Protein AF-A0A529SDU9-F1 (afdb_monomer)

Secondary structure (DSSP, 8-state):
-EEEEB---SHHHHHHHHTTS-S-B-BTTTBTEE-S---TTS--S-EEEEEEEEEEEE-TTS-EEEEEEEEEEEES-BTBPPPTT-EEEEPPPPP---

Solvent-accessible surface area (backbone atoms only — not comparable to full-atom values): 6102 Å² total; per-residue (Å²): 98,34,37,34,30,22,75,68,83,49,72,66,46,41,49,35,43,74,69,64,76,39,95,66,36,52,27,90,85,59,36,51,48,50,42,57,68,53,62,93,96,53,77,33,49,25,40,83,43,78,48,74,47,81,44,82,45,74,45,98,88,69,51,77,44,78,43,77,47,78,46,78,49,75,43,76,50,64,88,51,83,74,55,91,67,49,42,82,44,77,65,77,76,82,80,87,82,128

Foldseek 3Di:
DKFKWFAQDDPVSVVCCVVVVDVTFAFPFQGGDFFCDDDPPDHGQFDKDKDWDWDWDQDPVRDIDIDTDIDIDTHPGPRDDTDPRMDIHDDDDPDPDD

pLDDT: mean 92.48, std 5.97, range [64.75, 97.62]

Mean predicted aligned error: 5.07 Å

Sequence (98 aa):
FLRLARDASSAEERAALADHKLLNFPDPVYGTQLQDLAVPGLKGEGRVRVEYSEEKVMLGDGTAVALRKPNYSVENPGYGPLDPRTTLSPRLTPPMIG

Nearest PDB structures (foldseek):
  8cvm-assembly1_t  TM=4.864E-01  e=1.038E+00  Cutibacterium acnes
  9c4g-assembly1_t  TM=4.572E-01  e=1.563E+00  Cutibacterium acnes
  3b07-assembly1_H  TM=3.215E-01  e=4.752E+00  Staphylococcus aureus subsp. aureus Mu50
  4tw1-assembly1_A  TM=1.995E-01  e=4.752E+00  Staphylococcus aureus subsp. aureus USA300_TCH1516

Structure (mmCIF, N/CA/C/O backbone):
data_AF-A0A529SDU9-F1
#
_entry.id   AF-A0A529SDU9-F1
#
loop_
_atom_site.group_PDB
_atom_site.id
_atom_site.type_symbol
_atom_site.label_atom_id
_atom_site.label_alt_id
_atom_site.label_comp_id
_atom_site.label_asym_id
_atom_site.label_entity_id
_atom_site.label_seq_id
_atom_site.pdbx_PDB_ins_code
_atom_site.Cartn_x
_atom_site.Cartn_y
_atom_site.Cartn_z
_atom_site.occupancy
_atom_site.B_iso_or_equiv
_atom_site.auth_seq_id
_atom_site.auth_comp_id
_atom_site.auth_asym_id
_atom_site.auth_atom_id
_atom_site.pdbx_PDB_model_num
ATOM 1 N N . PHE A 1 1 ? -9.623 2.822 -3.559 1.00 79.25 1 PHE A N 1
ATOM 2 C CA . PHE A 1 1 ? -8.362 2.590 -4.291 1.00 79.25 1 PHE A CA 1
ATOM 3 C C . PHE A 1 1 ? -7.152 2.821 -3.382 1.00 79.25 1 PHE A C 1
ATOM 5 O O . PHE A 1 1 ? -7.261 3.561 -2.404 1.00 79.25 1 PHE A O 1
ATOM 12 N N . LEU A 1 2 ? -6.014 2.188 -3.686 1.00 91.62 2 LEU A N 1
ATOM 13 C CA . LEU A 1 2 ? -4.751 2.343 -2.948 1.00 91.62 2 LEU A CA 1
ATOM 14 C C . LEU A 1 2 ? -3.738 3.092 -3.810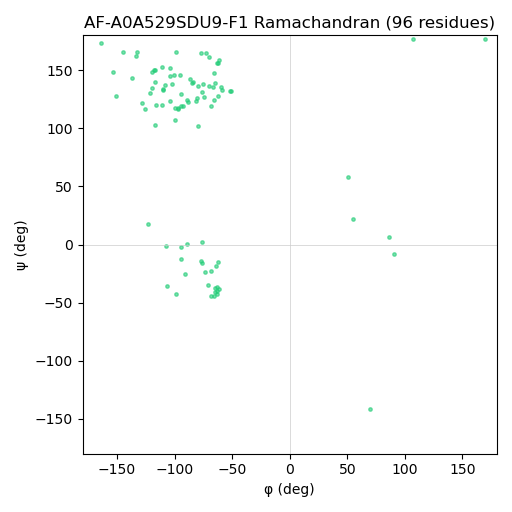 1.00 91.62 2 LEU A C 1
ATOM 16 O O . LEU A 1 2 ? -3.555 2.743 -4.973 1.00 91.62 2 LEU A O 1
ATOM 20 N N . ARG A 1 3 ? -3.052 4.089 -3.245 1.00 95.00 3 ARG A N 1
AT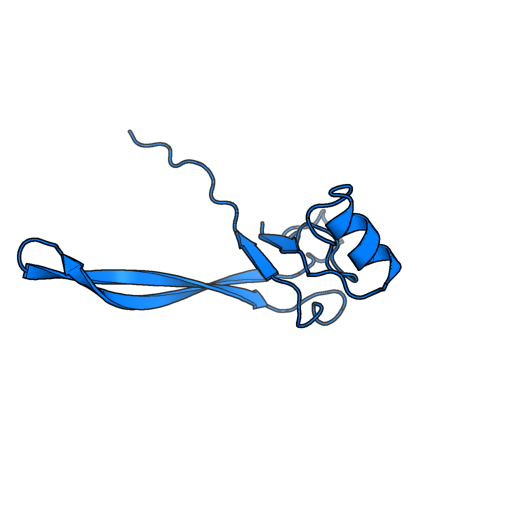OM 21 C CA . ARG A 1 3 ? -1.838 4.634 -3.858 1.00 95.00 3 ARG A CA 1
ATOM 22 C C . ARG A 1 3 ? -0.675 3.696 -3.545 1.00 95.00 3 ARG A C 1
ATOM 24 O O . ARG A 1 3 ? -0.527 3.261 -2.404 1.00 95.00 3 ARG A O 1
ATOM 31 N N . LEU A 1 4 ? 0.138 3.431 -4.557 1.00 96.25 4 LEU A N 1
ATOM 32 C CA . LEU A 1 4 ? 1.330 2.601 -4.492 1.00 96.25 4 LEU A CA 1
ATOM 33 C C . LEU A 1 4 ? 2.565 3.491 -4.604 1.00 96.25 4 LEU A C 1
ATOM 35 O O . LEU A 1 4 ? 2.598 4.430 -5.405 1.00 96.25 4 LEU A O 1
ATOM 39 N N . ALA A 1 5 ? 3.567 3.211 -3.781 1.00 96.88 5 ALA A N 1
ATOM 40 C CA . ALA A 1 5 ? 4.855 3.883 -3.845 1.00 96.88 5 ALA A CA 1
ATOM 41 C C . ALA A 1 5 ? 5.955 2.984 -3.283 1.00 96.88 5 ALA A C 1
ATOM 43 O O . ALA A 1 5 ? 5.719 2.244 -2.335 1.00 96.88 5 ALA A O 1
ATOM 44 N N . ARG A 1 6 ? 7.169 3.102 -3.804 1.00 96.00 6 ARG A N 1
ATOM 45 C CA . ARG A 1 6 ? 8.374 2.455 -3.280 1.00 96.00 6 ARG A CA 1
ATOM 46 C C . ARG A 1 6 ? 9.520 3.457 -3.178 1.00 96.00 6 ARG A C 1
ATOM 48 O O . ARG A 1 6 ? 9.496 4.521 -3.808 1.00 96.00 6 ARG A O 1
ATOM 55 N N . ASP A 1 7 ? 10.547 3.059 -2.442 1.00 94.50 7 ASP A N 1
ATOM 56 C CA . ASP A 1 7 ? 11.812 3.782 -2.380 1.00 94.50 7 ASP A CA 1
ATOM 57 C C . ASP A 1 7 ? 12.640 3.640 -3.667 1.00 94.50 7 ASP A C 1
ATOM 59 O O . ASP A 1 7 ? 12.418 2.763 -4.516 1.00 94.50 7 ASP A O 1
ATOM 63 N N . ALA A 1 8 ? 13.630 4.526 -3.791 1.00 94.50 8 ALA A N 1
ATOM 64 C CA . ALA A 1 8 ? 14.610 4.512 -4.866 1.00 94.50 8 ALA A CA 1
ATOM 65 C C . ALA A 1 8 ? 15.457 3.230 -4.844 1.00 94.50 8 ALA A C 1
ATOM 67 O O . ALA A 1 8 ? 16.087 2.880 -3.842 1.00 94.50 8 ALA A O 1
ATOM 68 N N . SER A 1 9 ? 15.530 2.556 -5.986 1.00 92.94 9 SER A N 1
ATOM 69 C CA . SER A 1 9 ? 16.225 1.280 -6.147 1.00 92.94 9 SER A CA 1
ATOM 70 C C . SER A 1 9 ? 17.539 1.407 -6.922 1.00 92.94 9 SER A C 1
ATOM 72 O O . SER A 1 9 ? 18.513 0.751 -6.550 1.00 92.94 9 SER A O 1
ATOM 74 N N . SER A 1 10 ? 17.602 2.285 -7.930 1.00 94.38 10 SER A N 1
ATOM 75 C CA . SER A 1 10 ? 18.801 2.530 -8.744 1.00 94.38 10 SER A CA 1
ATOM 76 C C . SER A 1 10 ? 19.572 3.778 -8.298 1.00 94.38 10 SER A C 1
ATOM 78 O O . SER A 1 10 ? 19.066 4.612 -7.544 1.00 94.38 10 SER A O 1
ATOM 80 N N . ALA A 1 11 ? 20.815 3.926 -8.769 1.00 96.25 11 ALA A N 1
ATOM 81 C CA . ALA A 1 11 ? 21.613 5.128 -8.513 1.00 96.25 11 ALA A CA 1
ATOM 82 C C . ALA A 1 11 ? 20.950 6.392 -9.089 1.00 96.25 11 ALA A C 1
ATOM 84 O O . ALA A 1 11 ? 20.947 7.437 -8.444 1.00 96.25 11 ALA A O 1
ATOM 85 N N . GLU A 1 12 ? 20.333 6.272 -10.265 1.00 95.75 12 GLU A N 1
ATOM 86 C CA . GLU A 1 12 ? 19.605 7.352 -10.937 1.00 95.75 12 GLU A CA 1
ATOM 87 C C . GLU A 1 12 ? 18.360 7.765 -10.146 1.00 95.75 12 GLU A C 1
ATOM 89 O O . GLU A 1 12 ? 18.133 8.951 -9.920 1.00 95.75 12 GLU A O 1
ATOM 94 N N . GLU A 1 13 ? 17.585 6.793 -9.652 1.00 96.00 13 GLU A N 1
ATOM 95 C CA . GLU A 1 13 ? 16.418 7.056 -8.805 1.00 96.00 13 GLU A CA 1
ATOM 96 C C . GLU A 1 13 ? 16.824 7.729 -7.488 1.00 96.00 13 GLU A C 1
ATOM 98 O O . GLU A 1 13 ? 16.171 8.669 -7.036 1.00 96.00 13 GLU A O 1
ATOM 103 N N . ARG A 1 14 ? 17.937 7.300 -6.878 1.00 95.94 14 ARG A N 1
ATOM 104 C CA . ARG A 1 14 ? 18.452 7.924 -5.649 1.00 95.94 14 ARG A CA 1
ATOM 105 C C . ARG A 1 14 ? 18.901 9.360 -5.891 1.00 95.94 14 ARG A C 1
ATOM 107 O O . ARG A 1 14 ? 18.606 10.217 -5.066 1.00 95.94 14 ARG A O 1
ATOM 114 N N . ALA A 1 15 ? 19.566 9.628 -7.015 1.00 96.25 15 ALA A N 1
ATOM 115 C CA . ALA A 1 15 ? 19.936 10.985 -7.406 1.00 96.25 15 ALA A CA 1
ATOM 116 C C . ALA A 1 15 ? 18.691 11.854 -7.645 1.00 96.25 15 ALA A C 1
ATOM 118 O O . ALA A 1 15 ? 18.620 12.972 -7.150 1.00 96.25 15 ALA A O 1
ATOM 119 N N . ALA A 1 16 ? 17.664 11.327 -8.319 1.00 94.75 16 ALA A N 1
ATOM 120 C CA . ALA A 1 16 ? 16.409 12.046 -8.538 1.00 94.75 16 ALA A CA 1
ATOM 121 C C . ALA A 1 16 ? 15.663 12.369 -7.231 1.00 94.75 16 ALA A C 1
ATOM 123 O O . ALA A 1 16 ? 15.074 13.445 -7.116 1.00 94.75 16 ALA A O 1
ATOM 124 N N . LEU A 1 17 ? 15.700 11.460 -6.251 1.00 93.69 17 LEU A N 1
ATOM 125 C CA . LEU A 1 17 ? 15.143 11.686 -4.917 1.00 93.69 17 LEU A CA 1
ATOM 126 C C . LEU A 1 17 ? 15.946 12.741 -4.139 1.00 93.69 17 L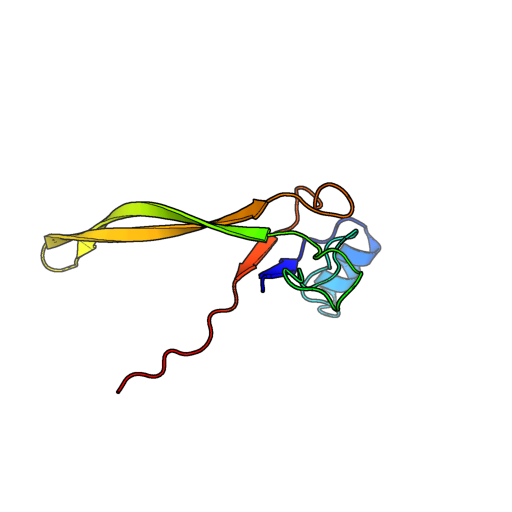EU A C 1
ATOM 128 O O . LEU A 1 17 ? 15.352 13.631 -3.535 1.00 93.69 17 LEU A O 1
ATOM 132 N N . ALA A 1 18 ? 17.282 12.666 -4.184 1.00 94.94 18 ALA A N 1
ATOM 133 C CA . ALA A 1 18 ? 18.179 13.621 -3.529 1.00 94.94 18 ALA A CA 1
ATOM 134 C C . ALA A 1 18 ? 18.064 15.036 -4.123 1.00 94.94 18 ALA A C 1
ATOM 136 O O . ALA A 1 18 ? 18.070 16.016 -3.386 1.00 94.94 18 ALA A O 1
ATOM 137 N N . ASP A 1 19 ? 17.874 15.133 -5.439 1.00 96.56 19 ASP A N 1
ATOM 138 C CA . ASP A 1 19 ? 17.619 16.387 -6.156 1.00 96.56 19 ASP A CA 1
ATOM 139 C C . ASP A 1 19 ? 16.175 16.901 -5.972 1.00 96.56 19 ASP A C 1
ATOM 141 O O . ASP A 1 19 ? 15.787 17.885 -6.603 1.00 96.56 19 ASP A O 1
ATOM 145 N N . HIS A 1 20 ? 15.341 16.219 -5.175 1.00 93.19 20 HIS A N 1
ATOM 146 C CA . HIS A 1 20 ? 13.916 16.516 -4.978 1.00 93.19 20 HIS A CA 1
ATOM 147 C C . HIS A 1 20 ? 13.080 16.573 -6.271 1.00 93.19 20 HIS A C 1
ATOM 149 O O . HIS A 1 20 ? 11.998 17.162 -6.296 1.00 93.19 20 HIS A O 1
ATOM 155 N N . LYS A 1 21 ? 13.542 15.933 -7.353 1.00 94.25 21 LYS A N 1
ATOM 156 C CA . LYS A 1 21 ? 12.810 15.859 -8.629 1.00 94.25 21 LYS A CA 1
ATOM 157 C C . LYS A 1 21 ? 11.583 14.961 -8.517 1.00 94.25 21 LYS A C 1
ATOM 159 O O . LYS A 1 21 ? 10.565 15.217 -9.153 1.00 94.25 21 LYS A O 1
ATOM 164 N N . LEU A 1 22 ? 11.688 13.904 -7.715 1.00 91.56 22 LEU A N 1
ATOM 165 C CA . LEU A 1 22 ? 10.612 12.964 -7.418 1.00 91.56 22 LEU A CA 1
ATOM 166 C C . LEU A 1 22 ? 10.618 12.645 -5.924 1.00 91.56 22 LEU A C 1
ATOM 168 O O . LEU A 1 22 ? 11.677 12.539 -5.316 1.00 91.56 22 LEU A O 1
ATOM 172 N N . LEU A 1 23 ? 9.431 12.476 -5.339 1.00 91.56 23 LEU A N 1
ATOM 173 C CA . LEU A 1 23 ? 9.269 12.164 -3.911 1.00 91.56 23 LEU A CA 1
ATOM 174 C C . LEU A 1 23 ? 9.237 10.657 -3.626 1.00 91.56 23 LEU A C 1
ATOM 176 O O . LEU A 1 23 ? 9.506 10.234 -2.508 1.00 91.56 23 LEU A O 1
ATOM 180 N N . ASN A 1 24 ? 8.836 9.858 -4.614 1.00 94.25 24 ASN A N 1
ATOM 181 C CA . ASN A 1 24 ? 8.781 8.400 -4.567 1.00 94.25 24 ASN A CA 1
ATOM 182 C C . ASN A 1 24 ? 8.658 7.829 -5.982 1.00 94.25 24 ASN A C 1
ATOM 184 O O . ASN A 1 24 ? 8.487 8.574 -6.950 1.00 94.25 24 ASN A O 1
ATOM 188 N N . PHE A 1 25 ? 8.735 6.503 -6.079 1.00 96.75 25 PHE A N 1
ATOM 189 C CA . PHE A 1 25 ? 8.664 5.765 -7.336 1.00 96.75 25 PHE A CA 1
ATOM 190 C C . PHE A 1 25 ? 7.440 4.839 -7.353 1.00 96.75 25 PHE A C 1
ATOM 192 O O . PHE A 1 25 ? 7.009 4.390 -6.290 1.00 96.75 25 PHE A O 1
ATOM 199 N N . PRO A 1 26 ? 6.854 4.557 -8.528 1.00 96.81 26 PRO A N 1
ATOM 200 C CA . PRO A 1 26 ? 5.722 3.643 -8.647 1.00 96.81 26 PRO A CA 1
ATOM 201 C C . PRO A 1 26 ? 6.116 2.183 -8.397 1.00 96.81 26 PRO A C 1
ATOM 203 O O . PRO A 1 26 ? 7.283 1.801 -8.543 1.00 96.81 26 PRO A O 1
ATOM 206 N N . ASP A 1 27 ? 5.115 1.354 -8.106 1.00 97.12 27 ASP A N 1
ATOM 207 C CA . ASP A 1 27 ? 5.249 -0.093 -8.248 1.00 97.12 27 ASP A CA 1
ATOM 208 C C . ASP A 1 27 ? 5.569 -0.430 -9.722 1.00 97.12 27 ASP A C 1
ATOM 210 O O . ASP A 1 27 ? 4.963 0.150 -10.629 1.00 97.12 27 ASP A O 1
ATOM 214 N N . PRO A 1 28 ? 6.534 -1.322 -9.995 1.00 95.75 28 PRO A N 1
ATOM 215 C CA . PRO A 1 28 ? 6.955 -1.628 -11.362 1.00 95.75 28 PRO A CA 1
ATOM 216 C C . PRO A 1 28 ? 5.893 -2.362 -12.193 1.00 95.75 28 PRO A C 1
ATOM 218 O O . PRO A 1 28 ? 5.958 -2.309 -13.419 1.00 95.75 28 PRO A O 1
ATOM 221 N N . VAL A 1 29 ? 4.938 -3.045 -11.555 1.00 95.69 29 VAL A N 1
ATOM 222 C CA . VAL A 1 29 ? 3.869 -3.805 -12.222 1.00 95.69 29 VAL A CA 1
ATOM 223 C C . VAL A 1 29 ? 2.576 -2.992 -12.266 1.00 95.69 29 VAL A C 1
ATOM 225 O O . VAL A 1 29 ? 1.905 -2.947 -13.293 1.00 95.69 29 VAL A O 1
ATOM 228 N N . TYR A 1 30 ? 2.247 -2.322 -11.162 1.00 95.25 30 TYR A N 1
ATOM 229 C CA . TYR A 1 30 ? 0.948 -1.680 -10.937 1.00 95.25 30 TYR A CA 1
ATOM 230 C C . TYR A 1 30 ? 0.978 -0.147 -11.001 1.00 95.25 30 TYR A C 1
ATOM 232 O O . TYR A 1 30 ? -0.045 0.517 -10.834 1.00 95.25 30 TYR A O 1
ATOM 240 N N . GLY A 1 31 ? 2.143 0.459 -11.225 1.00 95.50 31 GLY A N 1
ATOM 241 C CA . GLY A 1 31 ? 2.256 1.907 -11.320 1.00 95.50 31 GLY A CA 1
ATOM 242 C C . GLY A 1 31 ? 2.035 2.608 -9.974 1.00 95.50 31 GLY A C 1
ATOM 243 O O . GLY A 1 31 ? 2.507 2.175 -8.924 1.00 95.50 31 GLY A O 1
ATOM 244 N N . THR A 1 32 ? 1.357 3.756 -9.995 1.00 95.12 32 THR A N 1
ATOM 245 C CA . THR A 1 32 ? 1.176 4.620 -8.810 1.00 95.12 32 THR A CA 1
ATOM 246 C C . THR A 1 32 ? -0.122 4.363 -8.048 1.00 95.12 32 THR A C 1
ATOM 248 O O . THR A 1 32 ? -0.297 4.888 -6.944 1.00 95.12 32 THR A O 1
ATOM 251 N N . GLN A 1 33 ? -1.061 3.606 -8.615 1.00 94.19 33 GLN A N 1
ATOM 252 C CA . GLN A 1 33 ? -2.385 3.405 -8.042 1.00 94.19 33 GLN A CA 1
ATOM 253 C C . GLN A 1 33 ? -2.948 2.048 -8.451 1.00 94.19 33 GLN A C 1
ATOM 255 O O . GLN A 1 33 ? -3.066 1.782 -9.637 1.00 94.19 33 GLN A O 1
ATOM 260 N N . LEU A 1 34 ? -3.381 1.265 -7.462 1.00 94.56 34 LEU A N 1
ATOM 261 C CA . LEU A 1 34 ? -4.086 0.008 -7.686 1.00 94.56 34 LEU A CA 1
ATOM 262 C C . LEU A 1 34 ? -5.567 0.267 -7.996 1.00 94.56 34 LEU A C 1
ATOM 264 O O . LEU A 1 34 ? -6.267 0.897 -7.187 1.00 94.56 34 LEU A O 1
ATOM 268 N N . GLN A 1 35 ? -6.042 -0.276 -9.115 1.00 91.31 35 GLN A N 1
ATOM 269 C CA . GLN A 1 35 ? -7.443 -0.252 -9.535 1.00 91.31 35 GLN A CA 1
ATOM 270 C C . GLN A 1 35 ? -8.144 -1.574 -9.205 1.00 91.31 35 GLN A C 1
ATOM 272 O O . GLN A 1 35 ? -7.953 -2.601 -9.856 1.00 91.31 35 GLN A O 1
ATOM 277 N N . ASP A 1 36 ? -9.005 -1.550 -8.192 1.00 86.25 36 ASP A N 1
ATOM 278 C CA . ASP A 1 36 ? -9.795 -2.708 -7.769 1.00 86.25 36 ASP A CA 1
ATOM 279 C C . ASP A 1 36 ? -10.995 -3.007 -8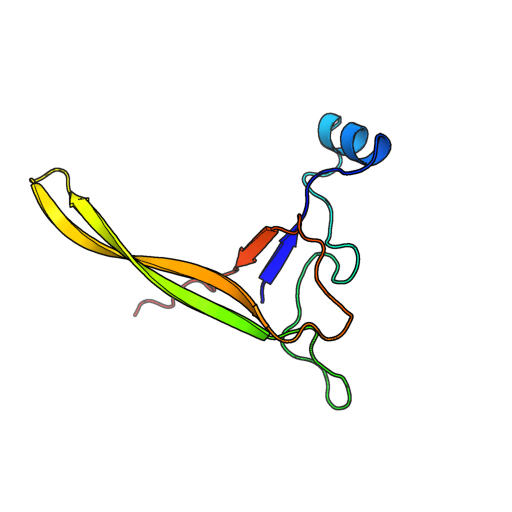.679 1.00 86.25 36 ASP A C 1
ATOM 281 O O . ASP A 1 36 ? -11.553 -4.106 -8.639 1.00 86.25 36 ASP A O 1
ATOM 285 N N . LEU A 1 37 ? -11.359 -2.053 -9.538 1.00 86.75 37 LEU A N 1
ATOM 286 C CA . LEU A 1 37 ? -12.413 -2.167 -10.540 1.00 86.75 37 LEU A CA 1
ATOM 287 C C . LEU A 1 37 ? -11.834 -2.021 -11.950 1.00 86.75 37 LEU A C 1
ATOM 289 O O . LEU A 1 37 ? -10.863 -1.301 -12.169 1.00 86.75 37 LEU A O 1
ATOM 293 N N . ALA A 1 38 ? -12.473 -2.674 -12.917 1.00 86.31 38 ALA A N 1
ATOM 294 C CA . ALA A 1 38 ? -12.132 -2.576 -14.329 1.00 86.31 38 ALA A CA 1
ATOM 295 C C . ALA A 1 38 ? -13.393 -2.369 -15.176 1.00 86.31 38 ALA A C 1
ATOM 297 O O . ALA A 1 38 ? -14.513 -2.633 -14.733 1.00 86.31 38 ALA A O 1
ATOM 298 N N . VAL A 1 39 ? -13.204 -1.899 -16.410 1.00 88.00 39 VAL A N 1
ATOM 299 C CA . VAL A 1 39 ? -14.279 -1.861 -17.411 1.00 88.00 39 VAL A CA 1
ATOM 300 C C . VAL A 1 39 ? -14.751 -3.283 -17.754 1.00 88.00 39 VAL A C 1
ATOM 302 O O . VAL A 1 39 ? -13.978 -4.236 -17.600 1.00 88.00 39 VAL A O 1
ATOM 305 N N . PRO A 1 40 ? -15.996 -3.459 -18.240 1.00 88.88 40 PRO A N 1
ATOM 306 C CA . PRO A 1 40 ? -16.501 -4.772 -18.627 1.00 88.88 40 PRO A CA 1
ATOM 307 C C . PRO A 1 40 ? -15.550 -5.506 -19.581 1.00 88.88 40 PRO A C 1
ATOM 309 O O . PRO A 1 40 ? -15.083 -4.938 -20.566 1.00 88.88 40 PRO A O 1
ATOM 312 N N . GLY A 1 41 ? -15.272 -6.776 -19.285 1.00 85.31 41 GLY A N 1
ATOM 313 C CA . GLY A 1 41 ? -14.379 -7.622 -20.084 1.00 85.31 41 GLY A CA 1
ATOM 314 C C . GLY A 1 41 ? -12.906 -7.602 -19.661 1.00 85.31 41 GLY A C 1
ATOM 315 O O . GLY A 1 41 ? -12.149 -8.445 -20.137 1.00 85.31 41 GLY A O 1
ATOM 316 N N . LEU A 1 42 ? -12.499 -6.722 -18.739 1.00 85.88 42 LEU A N 1
ATOM 317 C CA . LEU A 1 42 ? -11.157 -6.719 -18.150 1.00 85.88 42 LEU A CA 1
ATOM 318 C C . LEU A 1 42 ? -11.189 -7.136 -16.674 1.00 85.88 42 LEU A C 1
ATOM 320 O O . LEU A 1 42 ? -12.189 -6.966 -15.976 1.00 85.88 42 LEU A O 1
ATOM 324 N N . LYS A 1 43 ? -10.079 -7.702 -16.192 1.00 85.12 43 LYS A N 1
ATOM 325 C CA . LYS A 1 43 ? -9.892 -8.020 -14.771 1.00 85.12 43 LYS A CA 1
ATOM 326 C C . LYS A 1 43 ? -9.388 -6.781 -14.031 1.00 85.12 43 LYS A C 1
ATOM 328 O O . LYS A 1 43 ? -8.530 -6.071 -14.551 1.00 85.12 43 LYS A O 1
ATOM 333 N N . GLY A 1 44 ? -9.893 -6.557 -12.816 1.00 90.00 44 GLY A N 1
ATOM 334 C CA . GLY A 1 44 ? -9.285 -5.610 -11.877 1.00 90.00 44 GLY A CA 1
ATOM 335 C C . GLY A 1 44 ? -7.857 -6.029 -11.513 1.00 90.00 44 GLY A C 1
ATOM 336 O O . GLY A 1 44 ? -7.486 -7.197 -11.648 1.00 90.00 44 GLY A O 1
ATOM 337 N N . GLU A 1 45 ? -7.055 -5.077 -11.049 1.00 94.75 45 GLU A N 1
ATOM 338 C CA . GLU A 1 45 ? -5.632 -5.283 -10.750 1.00 94.75 45 GLU A CA 1
ATOM 339 C C . GLU A 1 45 ? -5.396 -6.095 -9.469 1.00 94.75 45 GLU A C 1
ATOM 341 O O . GLU A 1 45 ? -4.363 -6.748 -9.323 1.00 94.75 45 GLU A O 1
ATOM 346 N N . GLY A 1 46 ? -6.370 -6.094 -8.562 1.00 92.94 46 GLY A N 1
ATOM 347 C CA . GLY A 1 46 ? -6.383 -6.840 -7.307 1.00 92.94 46 GLY A CA 1
ATOM 348 C C . GLY A 1 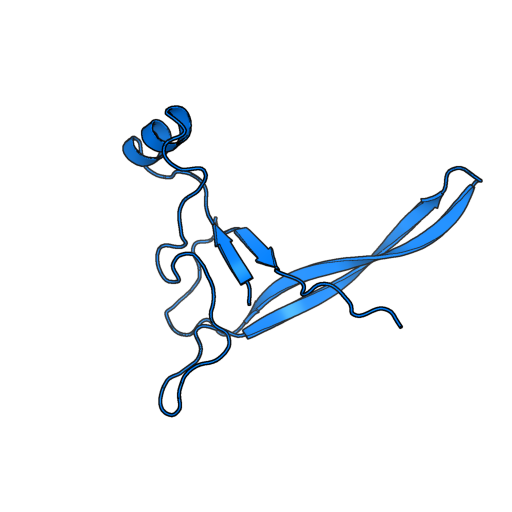46 ? -7.541 -6.370 -6.431 1.00 92.94 46 GLY A C 1
ATOM 349 O O . GLY A 1 46 ? -8.258 -5.441 -6.795 1.00 92.94 46 GLY A O 1
ATOM 350 N N . ARG A 1 47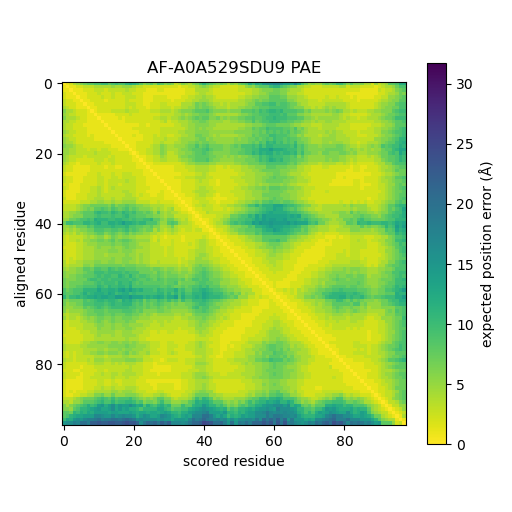 ? -7.748 -6.986 -5.266 1.00 92.56 47 ARG A N 1
ATOM 351 C CA . ARG A 1 47 ? -8.755 -6.524 -4.297 1.00 92.56 47 ARG A CA 1
ATOM 352 C C . ARG A 1 47 ? -8.107 -5.930 -3.062 1.00 92.56 47 ARG A C 1
ATOM 354 O O . ARG A 1 47 ? -7.213 -6.528 -2.478 1.00 92.56 47 ARG A O 1
ATOM 361 N N . VAL A 1 48 ? -8.596 -4.769 -2.640 1.00 91.88 48 VAL A N 1
ATOM 362 C CA . VAL A 1 48 ? -8.173 -4.148 -1.382 1.00 91.88 48 VAL A CA 1
ATOM 363 C C . VAL A 1 48 ? -8.811 -4.897 -0.218 1.00 91.88 48 VAL A C 1
ATOM 365 O O . VAL A 1 48 ? -10.034 -5.033 -0.167 1.00 91.88 48 VAL A O 1
ATOM 368 N N . ARG A 1 49 ? -7.994 -5.340 0.738 1.00 93.12 49 ARG A N 1
ATOM 369 C CA . ARG A 1 49 ? -8.451 -5.925 1.999 1.00 93.12 49 ARG A CA 1
ATOM 370 C C . ARG A 1 49 ? -7.997 -5.078 3.176 1.00 93.12 49 ARG A C 1
ATOM 372 O O . ARG A 1 49 ? -6.880 -4.565 3.197 1.00 93.12 49 ARG A O 1
ATOM 379 N N . VAL A 1 50 ? -8.895 -4.931 4.148 1.00 93.69 50 VAL A N 1
ATOM 380 C CA . VAL A 1 50 ? -8.648 -4.204 5.393 1.00 93.69 50 VAL A CA 1
ATOM 381 C C . VAL A 1 50 ? -8.965 -5.126 6.558 1.00 93.69 50 VAL A C 1
ATOM 383 O O . VAL A 1 50 ? -10.110 -5.535 6.741 1.00 93.69 50 VAL A O 1
ATOM 386 N N . GLU A 1 51 ? -7.951 -5.445 7.347 1.00 96.44 51 GLU A N 1
ATOM 387 C CA . GLU A 1 51 ? -8.108 -6.106 8.640 1.00 96.44 51 GLU A CA 1
ATOM 388 C C . GLU A 1 51 ? -7.915 -5.087 9.755 1.00 96.44 51 GLU A C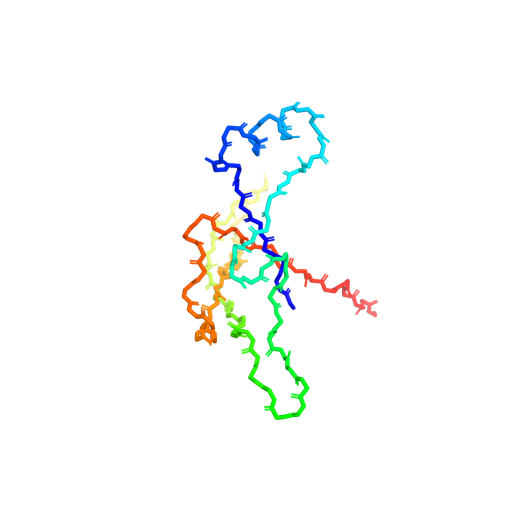 1
ATOM 390 O O . GLU A 1 51 ? -7.197 -4.108 9.585 1.00 96.44 51 GLU A O 1
ATOM 395 N N . TYR A 1 52 ? -8.535 -5.301 10.910 1.00 96.44 52 TYR A N 1
ATOM 396 C CA . TYR A 1 52 ? -8.363 -4.411 12.054 1.00 96.44 52 TYR A CA 1
ATOM 397 C C . TYR A 1 52 ? -7.822 -5.191 13.241 1.00 96.44 52 TYR A C 1
ATOM 399 O O . TYR A 1 52 ? -8.386 -6.217 13.610 1.00 96.44 52 TYR A O 1
ATOM 407 N N . SER A 1 53 ? -6.765 -4.668 13.853 1.00 97.19 53 SER A N 1
ATOM 408 C CA . SER A 1 53 ? -6.277 -5.109 15.159 1.00 97.19 53 SER A CA 1
ATOM 409 C C . SER A 1 53 ? -6.676 -4.096 16.228 1.00 97.19 53 SER A C 1
ATOM 411 O O . SER A 1 53 ? -6.695 -2.895 15.960 1.00 97.19 53 SER A O 1
ATOM 413 N N . GLU A 1 54 ? -6.982 -4.558 17.436 1.00 96.88 54 GLU A N 1
ATOM 414 C CA . GLU A 1 54 ? -7.241 -3.669 18.570 1.00 96.88 54 GLU A CA 1
ATOM 415 C C . GLU A 1 54 ? -5.935 -3.258 19.259 1.00 96.88 54 GLU A C 1
ATOM 417 O O . GLU A 1 54 ? -5.040 -4.077 19.463 1.00 96.88 54 GLU A O 1
ATOM 422 N N . GLU A 1 55 ? -5.841 -1.989 19.642 1.00 96.75 55 GLU A N 1
ATOM 423 C CA . GLU A 1 55 ? -4.730 -1.412 20.391 1.00 96.75 55 GLU A CA 1
ATOM 424 C C . GLU A 1 55 ? -5.284 -0.663 21.604 1.00 96.75 55 GLU A C 1
ATOM 426 O O . GLU A 1 55 ? -6.106 0.244 21.46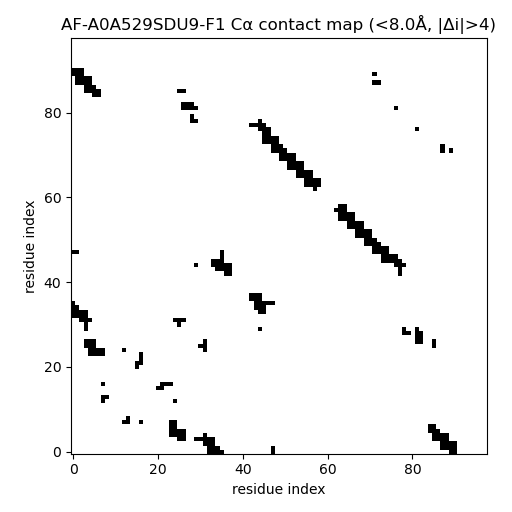7 1.00 96.75 55 GLU A O 1
ATOM 431 N N . LYS A 1 56 ? -4.856 -1.052 22.809 1.00 96.44 56 LYS A N 1
ATOM 432 C CA . LYS A 1 56 ? -5.235 -0.342 24.033 1.00 96.44 56 LYS A CA 1
ATOM 433 C C . LYS A 1 56 ? -4.341 0.876 24.210 1.00 96.44 56 LYS A C 1
ATOM 435 O O . LYS A 1 56 ? -3.125 0.736 24.303 1.00 96.44 56 LYS A O 1
ATOM 440 N N . VAL A 1 57 ? -4.956 2.047 24.315 1.00 96.12 57 VAL A N 1
ATOM 441 C CA . VAL A 1 57 ? -4.275 3.323 24.529 1.00 96.12 57 VAL A CA 1
ATOM 442 C C . VAL A 1 57 ? -4.754 3.933 25.838 1.00 96.12 57 VAL A C 1
ATOM 444 O O . VAL A 1 57 ? -5.951 3.958 26.123 1.00 96.12 57 VAL A O 1
ATOM 447 N N . MET A 1 58 ? -3.806 4.422 26.632 1.00 97.62 58 MET A N 1
ATOM 448 C CA . MET A 1 58 ? -4.084 5.198 27.836 1.00 97.62 58 MET A CA 1
ATOM 449 C C . MET A 1 58 ? -4.189 6.674 27.468 1.00 97.62 58 MET A C 1
ATOM 451 O O . MET A 1 58 ? -3.252 7.246 26.910 1.00 97.62 58 MET A O 1
ATOM 455 N N . LEU A 1 59 ? -5.328 7.283 27.775 1.00 94.81 59 LEU A N 1
ATOM 456 C CA . LEU A 1 59 ? -5.542 8.716 27.631 1.00 94.81 59 LEU A CA 1
ATOM 457 C C . LEU A 1 59 ? -4.856 9.479 28.775 1.00 94.81 59 LEU A C 1
ATOM 459 O O . LEU A 1 59 ? -4.471 8.903 29.793 1.00 94.81 59 LEU A O 1
ATOM 463 N N . GLY A 1 60 ? -4.696 10.795 28.608 1.00 95.25 60 GLY A N 1
ATOM 464 C CA . GLY A 1 60 ? -3.978 11.643 29.570 1.00 95.25 60 GLY A CA 1
ATOM 465 C C . GLY A 1 60 ? -4.621 11.735 30.961 1.00 95.25 60 GLY A C 1
ATOM 466 O O . GLY A 1 60 ? -3.941 12.094 31.916 1.00 95.25 60 GLY A O 1
ATOM 467 N N . ASP A 1 61 ? -5.902 11.389 31.088 1.00 95.44 61 ASP A N 1
ATOM 468 C CA . ASP A 1 61 ? -6.654 11.318 32.347 1.00 95.44 61 ASP A CA 1
ATOM 469 C C . ASP A 1 61 ? -6.566 9.938 33.034 1.00 95.44 61 ASP A C 1
ATOM 471 O O . ASP A 1 61 ? -7.150 9.737 34.097 1.00 95.44 61 ASP A O 1
ATOM 475 N N . GLY A 1 62 ? -5.841 8.983 32.441 1.00 94.75 62 GLY A N 1
ATOM 476 C CA . GLY A 1 62 ? -5.739 7.612 32.938 1.00 94.75 62 GLY A CA 1
ATOM 477 C C . GLY A 1 62 ? -6.855 6.679 32.458 1.00 94.75 62 GLY A C 1
ATOM 478 O O . GLY A 1 62 ? -6.903 5.529 32.893 1.00 94.75 62 GLY A O 1
ATOM 479 N N . THR A 1 63 ? -7.731 7.109 31.548 1.00 97.00 63 THR A N 1
ATOM 480 C CA . THR A 1 63 ? -8.743 6.231 30.945 1.00 97.00 63 THR A CA 1
ATOM 481 C C . THR A 1 63 ? -8.113 5.316 29.887 1.00 97.00 63 THR A C 1
ATOM 483 O O . THR A 1 63 ? -7.404 5.781 28.995 1.00 97.00 63 THR A O 1
ATOM 486 N N . ALA A 1 64 ? -8.394 4.010 29.942 1.00 96.38 64 ALA A N 1
ATOM 487 C CA . ALA A 1 64 ? -7.989 3.056 28.906 1.00 96.38 64 ALA A CA 1
ATOM 488 C C . ALA A 1 64 ? -9.066 2.946 27.816 1.00 96.38 64 ALA A C 1
ATOM 490 O O . ALA A 1 64 ? -10.209 2.595 28.110 1.00 96.38 64 ALA A O 1
ATOM 491 N N . VAL A 1 65 ? -8.696 3.177 26.556 1.00 96.75 65 VAL A N 1
ATOM 492 C CA . VAL A 1 65 ? -9.579 2.997 25.392 1.00 96.75 65 VAL A CA 1
ATOM 493 C C . VAL A 1 65 ? -9.007 1.964 24.425 1.00 96.75 65 VAL A C 1
ATOM 495 O O . VAL A 1 65 ? -7.792 1.830 24.298 1.00 96.75 65 VAL A O 1
ATOM 498 N N . ALA A 1 66 ? -9.875 1.226 23.733 1.00 96.69 66 ALA A N 1
ATOM 499 C CA . ALA A 1 66 ? -9.480 0.320 22.656 1.00 96.69 66 ALA A CA 1
ATOM 500 C C . ALA A 1 66 ? -9.666 1.019 21.303 1.00 96.69 66 ALA A C 1
ATOM 502 O O . ALA A 1 66 ? -10.782 1.380 20.928 1.00 96.69 66 ALA A O 1
ATOM 503 N N . LEU A 1 67 ? -8.571 1.219 20.572 1.00 96.12 67 LEU A N 1
ATOM 504 C CA . LEU A 1 67 ? -8.565 1.776 19.224 1.00 96.12 67 LEU A CA 1
ATOM 505 C C . LEU A 1 67 ? -8.420 0.657 18.194 1.00 96.12 67 LEU A C 1
ATOM 507 O O . LEU A 1 67 ? -7.725 -0.328 18.419 1.00 96.12 67 LEU A O 1
ATOM 511 N N . ARG A 1 68 ? -9.052 0.816 17.030 1.00 96.25 68 ARG A N 1
ATOM 512 C CA . ARG A 1 68 ? -8.887 -0.110 15.905 1.00 96.25 68 ARG A CA 1
ATOM 513 C C . ARG A 1 68 ? -7.805 0.410 14.968 1.00 96.25 68 ARG A C 1
ATOM 515 O O . ARG A 1 68 ? -7.967 1.467 14.364 1.00 96.25 68 ARG A O 1
ATOM 522 N N . LYS A 1 69 ? -6.743 -0.369 14.792 1.00 94.69 69 LYS A N 1
ATOM 523 C CA . LYS A 1 69 ? -5.669 -0.107 13.836 1.00 94.69 69 LYS A CA 1
ATOM 524 C C . LYS A 1 69 ? -5.912 -0.895 12.543 1.00 94.69 69 LYS A C 1
ATOM 526 O O . LYS A 1 69 ? -5.932 -2.126 12.596 1.00 94.69 69 LYS A O 1
ATOM 531 N N . PRO A 1 70 ? -6.126 -0.227 11.396 1.00 94.25 70 PRO A N 1
ATOM 532 C CA . PRO A 1 70 ? -6.292 -0.908 10.120 1.00 94.25 70 PRO A CA 1
ATOM 533 C C . PRO A 1 70 ? -4.952 -1.421 9.576 1.00 94.25 70 PRO A C 1
ATOM 535 O O . PRO A 1 70 ? -3.951 -0.705 9.585 1.00 94.25 70 PRO A O 1
ATOM 538 N N . ASN A 1 71 ? -4.967 -2.633 9.033 1.00 94.44 71 ASN A N 1
ATOM 539 C CA . ASN A 1 71 ? -3.897 -3.263 8.272 1.00 94.44 71 ASN A CA 1
ATOM 540 C C . ASN A 1 71 ? -4.409 -3.487 6.847 1.00 94.44 71 ASN A C 1
ATOM 542 O O . ASN A 1 71 ? -5.424 -4.154 6.641 1.00 94.44 71 ASN A O 1
ATOM 546 N N . TYR A 1 72 ? -3.727 -2.895 5.870 1.00 93.50 72 TYR A N 1
ATOM 547 C CA . TYR A 1 72 ? -4.135 -2.920 4.468 1.00 93.50 72 TYR A CA 1
ATOM 548 C C . TYR A 1 72 ? -3.302 -3.927 3.684 1.00 93.50 72 TYR A C 1
ATOM 550 O O . TYR A 1 72 ? -2.083 -3.978 3.838 1.00 93.50 72 TYR A O 1
ATOM 558 N N . SER A 1 73 ? -3.951 -4.683 2.806 1.00 94.38 73 SER A N 1
ATOM 559 C CA . SER A 1 73 ? -3.291 -5.616 1.894 1.00 94.38 73 SER A CA 1
ATOM 560 C C . SER A 1 73 ? -4.006 -5.689 0.545 1.00 94.38 73 SER A C 1
ATOM 562 O O . SER A 1 73 ? -5.129 -5.199 0.381 1.00 94.38 73 SER A O 1
ATOM 564 N N . VAL A 1 74 ? -3.323 -6.275 -0.441 1.00 95.19 74 VAL A N 1
ATOM 565 C CA . VAL A 1 74 ? -3.868 -6.550 -1.774 1.00 95.19 74 VAL A CA 1
ATOM 566 C C . VAL A 1 74 ? -4.024 -8.056 -1.934 1.00 95.19 74 VAL A C 1
ATOM 568 O O . VAL A 1 74 ? -3.050 -8.800 -1.851 1.00 95.19 74 VAL A O 1
ATOM 571 N N . GLU A 1 75 ? -5.248 -8.507 -2.174 1.00 93.94 75 GLU A N 1
ATOM 572 C CA . GLU A 1 75 ? -5.562 -9.899 -2.477 1.00 93.94 75 GLU A CA 1
ATOM 573 C C . GLU A 1 75 ? -5.644 -10.137 -3.984 1.00 93.94 75 GLU A C 1
ATOM 575 O O . GLU A 1 75 ? -6.159 -9.300 -4.728 1.00 93.94 75 GLU A O 1
ATOM 580 N N . ASN A 1 76 ? -5.231 -11.333 -4.411 1.00 92.56 76 ASN A N 1
ATOM 581 C CA . ASN A 1 76 ? -5.378 -11.832 -5.783 1.00 92.56 76 ASN A CA 1
ATOM 582 C C . ASN A 1 76 ? -4.878 -10.842 -6.853 1.00 92.56 76 ASN A C 1
ATOM 584 O O . ASN A 1 76 ? -5.661 -10.425 -7.712 1.00 92.56 76 ASN A O 1
ATOM 588 N N . PRO A 1 77 ? -3.596 -10.441 -6.801 1.00 93.88 77 PRO A N 1
ATOM 589 C CA . PRO A 1 77 ? -3.054 -9.473 -7.741 1.00 93.88 77 PRO A CA 1
ATOM 590 C C . PRO A 1 77 ? -3.040 -10.069 -9.166 1.00 93.88 77 PRO A C 1
ATOM 592 O O . PRO A 1 77 ? -2.525 -11.162 -9.404 1.00 93.88 77 PRO A O 1
ATOM 595 N N . GLY A 1 78 ? -3.675 -9.376 -10.117 1.00 92.44 78 GLY A N 1
ATOM 596 C CA . GLY A 1 78 ? -4.008 -9.907 -11.446 1.00 92.44 78 GLY A CA 1
ATOM 597 C C . GLY A 1 78 ? -2.852 -10.012 -12.450 1.00 92.44 78 GLY A C 1
ATOM 598 O O . GLY A 1 78 ? -2.989 -10.719 -13.447 1.00 92.44 78 GLY A O 1
ATOM 599 N N . TYR A 1 79 ? -1.726 -9.344 -12.188 1.00 92.75 79 TYR A N 1
ATOM 600 C CA . TYR A 1 79 ? -0.570 -9.215 -13.086 1.00 92.75 79 TYR A CA 1
ATOM 601 C C . TYR A 1 79 ? 0.737 -9.715 -12.445 1.00 92.75 79 TYR A C 1
ATOM 603 O O . TYR A 1 79 ? 1.825 -9.426 -12.935 1.00 92.75 79 TYR A O 1
ATOM 611 N N . GLY A 1 80 ? 0.633 -10.501 -11.368 1.00 93.69 80 GLY A N 1
ATOM 612 C CA . GLY A 1 80 ? 1.769 -10.984 -10.580 1.00 93.69 80 GLY A CA 1
ATOM 613 C C . GLY A 1 80 ? 1.877 -10.283 -9.222 1.00 93.69 80 GLY A C 1
ATOM 614 O O . GLY A 1 80 ? 1.059 -9.428 -8.903 1.00 93.69 80 GLY A O 1
ATOM 615 N N . PRO A 1 81 ? 2.838 -10.668 -8.371 1.00 95.12 81 PRO A N 1
ATOM 616 C CA . PRO A 1 81 ? 3.004 -10.038 -7.065 1.00 95.12 81 PRO A CA 1
ATOM 617 C C . PRO A 1 81 ? 3.424 -8.565 -7.201 1.00 95.12 81 PRO A C 1
ATOM 619 O O . PRO A 1 81 ? 4.164 -8.211 -8.118 1.00 95.12 81 PRO A O 1
ATOM 622 N N . LEU A 1 82 ? 2.989 -7.725 -6.255 1.00 95.62 82 LEU A N 1
ATOM 623 C CA . LEU A 1 82 ? 3.545 -6.379 -6.077 1.00 95.62 82 LEU A CA 1
ATOM 624 C C . LEU A 1 82 ? 5.036 -6.479 -5.711 1.00 95.62 82 LEU A C 1
ATOM 626 O O . LEU A 1 82 ? 5.469 -7.485 -5.137 1.00 95.62 82 LEU A O 1
ATOM 630 N N . ASP A 1 83 ? 5.815 -5.426 -5.986 1.00 95.88 83 ASP A N 1
ATOM 631 C CA . ASP A 1 83 ? 7.181 -5.352 -5.455 1.00 95.88 83 ASP A CA 1
ATOM 632 C C . ASP A 1 83 ? 7.111 -5.402 -3.914 1.00 95.88 83 ASP A C 1
ATOM 634 O O . ASP A 1 83 ? 6.301 -4.694 -3.310 1.00 95.88 83 ASP A O 1
ATOM 638 N N . PRO A 1 84 ? 7.930 -6.228 -3.238 1.00 94.50 84 PRO A N 1
ATOM 639 C CA . PRO A 1 84 ? 7.876 -6.378 -1.782 1.00 94.50 84 PRO A CA 1
ATOM 640 C C . PRO A 1 84 ? 8.196 -5.084 -1.017 1.00 94.50 84 PRO A C 1
ATOM 642 O O . PRO A 1 84 ? 7.934 -5.000 0.181 1.00 94.50 84 PRO A O 1
ATOM 645 N N . ARG A 1 85 ? 8.771 -4.079 -1.686 1.00 95.06 85 ARG A N 1
ATOM 646 C CA . ARG A 1 85 ? 9.049 -2.747 -1.131 1.00 95.06 85 ARG A CA 1
ATOM 647 C C . ARG A 1 85 ? 7.934 -1.744 -1.428 1.00 95.06 85 ARG A C 1
ATOM 649 O O . ARG A 1 85 ? 8.039 -0.592 -1.010 1.00 95.06 85 ARG A O 1
ATOM 656 N N . THR A 1 86 ? 6.892 -2.141 -2.157 1.00 96.69 86 THR A N 1
ATOM 657 C CA . THR A 1 86 ? 5.740 -1.281 -2.419 1.00 96.69 86 THR A CA 1
ATOM 658 C C . THR A 1 86 ? 4.960 -1.058 -1.131 1.00 96.69 86 THR A C 1
ATOM 660 O O . THR A 1 86 ? 4.425 -1.970 -0.505 1.00 96.69 86 THR A O 1
ATOM 663 N N . THR A 1 87 ? 4.876 0.206 -0.750 1.00 95.81 87 THR A N 1
ATOM 664 C CA . THR A 1 87 ? 4.047 0.717 0.332 1.00 95.81 87 THR A CA 1
ATOM 665 C C . THR A 1 87 ? 2.647 1.039 -0.179 1.00 95.81 87 THR A C 1
ATOM 667 O O . THR A 1 87 ? 2.458 1.526 -1.300 1.00 95.81 87 THR A O 1
ATOM 670 N N . LEU A 1 88 ? 1.653 0.765 0.666 1.00 95.75 88 LEU A N 1
ATOM 671 C CA . LEU A 1 88 ? 0.243 1.012 0.386 1.00 95.75 88 LEU A CA 1
ATOM 672 C C . LEU A 1 88 ? -0.215 2.245 1.163 1.00 95.75 88 LEU A C 1
ATOM 674 O O . LEU A 1 88 ? -0.128 2.288 2.389 1.00 95.75 88 LEU A O 1
ATOM 678 N N . SER A 1 89 ? -0.747 3.235 0.453 1.00 93.62 89 SER A N 1
ATOM 679 C CA . SER A 1 89 ? -1.348 4.428 1.045 1.00 93.62 89 SER A CA 1
ATOM 680 C C . SER A 1 89 ? -2.838 4.482 0.675 1.00 93.62 89 SER A C 1
ATOM 682 O O . SER A 1 89 ? -3.184 4.807 -0.468 1.00 93.62 89 SER A O 1
ATOM 684 N N . PRO A 1 90 ? -3.745 4.123 1.601 1.00 90.69 90 PRO A N 1
ATOM 685 C CA . PRO A 1 90 ? -5.179 4.185 1.360 1.00 90.69 90 PRO A CA 1
ATOM 686 C C . PRO A 1 90 ? -5.653 5.633 1.285 1.00 90.69 90 PRO A C 1
ATOM 688 O O . PRO A 1 90 ? -5.295 6.460 2.123 1.00 90.69 90 PRO A O 1
ATOM 691 N N . ARG A 1 91 ? -6.515 5.933 0.309 1.00 84.31 91 ARG A N 1
ATOM 692 C CA . ARG A 1 91 ? -7.253 7.198 0.268 1.00 84.31 91 ARG A CA 1
ATOM 693 C C . ARG A 1 91 ? -8.660 6.986 0.797 1.00 84.31 91 ARG A C 1
ATOM 695 O O . ARG A 1 91 ? -9.440 6.241 0.209 1.00 84.31 91 ARG A O 1
ATOM 702 N N . LEU A 1 92 ? -8.963 7.663 1.898 1.00 76.31 92 LEU A N 1
ATOM 703 C CA . LEU A 1 92 ? -10.302 7.732 2.460 1.00 76.31 92 LEU A CA 1
ATOM 704 C C . LEU A 1 92 ? -10.990 8.988 1.927 1.00 76.31 92 LEU A C 1
ATOM 706 O O . LEU A 1 92 ? -10.421 10.080 1.971 1.00 76.31 92 LEU A O 1
ATOM 710 N N . THR A 1 93 ? -12.204 8.837 1.408 1.00 75.19 93 THR A N 1
ATOM 711 C CA . THR A 1 93 ? -13.044 9.987 1.075 1.00 75.19 93 THR A CA 1
ATOM 712 C C . THR A 1 93 ? -13.410 10.735 2.356 1.00 75.19 93 THR A C 1
ATOM 714 O O . THR A 1 93 ? -13.726 10.073 3.350 1.00 75.19 93 THR A O 1
ATOM 717 N N . PRO A 1 94 ? -13.404 12.080 2.360 1.00 78.38 94 PRO A N 1
ATOM 718 C CA . PRO A 1 94 ? -13.881 12.844 3.505 1.00 78.38 94 PRO A CA 1
ATOM 719 C C . PRO A 1 94 ? -15.284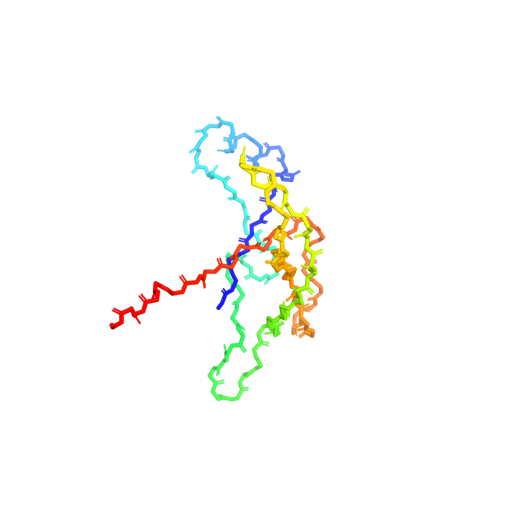 12.369 3.920 1.00 78.38 94 PRO A C 1
ATOM 721 O O . PRO A 1 94 ? -16.138 12.201 3.043 1.00 78.38 94 PRO A O 1
ATOM 724 N N . PRO A 1 95 ? -15.536 12.107 5.214 1.00 78.06 95 PRO A N 1
ATOM 725 C CA . PRO A 1 95 ? -16.865 11.723 5.661 1.00 78.06 95 PRO A CA 1
ATOM 726 C C . PRO A 1 95 ? -17.827 12.902 5.483 1.00 78.06 95 PRO A C 1
ATOM 728 O O . PRO A 1 95 ? -17.510 14.031 5.852 1.00 78.06 95 PRO A O 1
ATOM 731 N N . MET A 1 96 ? -19.018 12.632 4.951 1.00 79.31 96 MET A N 1
ATOM 732 C CA . MET A 1 96 ? -20.140 13.564 5.044 1.00 79.31 96 MET A CA 1
ATOM 733 C C . MET A 1 96 ? -20.745 13.389 6.436 1.00 79.31 96 MET A C 1
ATOM 735 O O . MET A 1 96 ? -21.416 12.392 6.696 1.00 79.31 96 MET A O 1
ATOM 739 N N . ILE A 1 97 ? -20.439 14.309 7.347 1.00 73.06 97 ILE A N 1
ATOM 740 C CA . ILE A 1 97 ? -21.005 14.323 8.699 1.00 73.06 97 ILE A CA 1
ATOM 741 C C . ILE A 1 97 ? -22.242 15.225 8.642 1.00 73.06 97 ILE A C 1
ATOM 743 O O . ILE A 1 97 ? -22.122 16.386 8.248 1.00 73.06 97 ILE A O 1
ATOM 747 N N . GLY A 1 98 ? -23.414 14.663 8.943 1.00 64.75 98 GLY A N 1
ATOM 748 C CA . GLY A 1 98 ? -24.689 15.380 9.062 1.00 64.75 98 GLY A CA 1
ATOM 749 C C . GLY A 1 98 ? -25.039 15.662 10.512 1.00 64.75 98 GLY A C 1
ATOM 750 O O . GLY A 1 98 ? -24.623 14.851 11.370 1.00 64.75 98 GLY A O 1
#

Radius of gyration: 17.93 Å; Cα contacts (8 Å, |Δi|>4): 160; chains: 1; bounding box: 46×28×53 Å